Protein AF-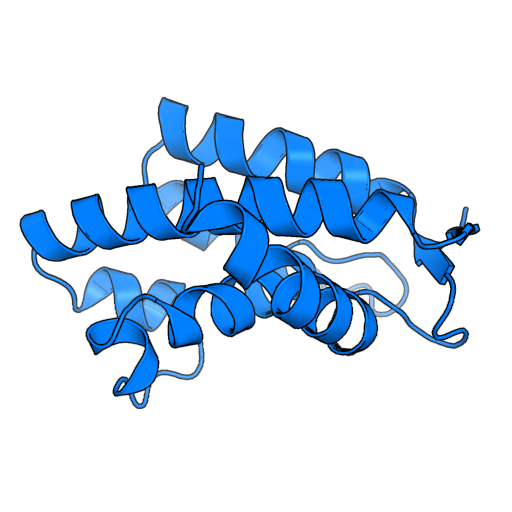A0A3B9AJS4-F1 (afdb_monomer)

Foldseek 3Di:
DVVLVVLQVLLLVLCLPQADDPDSQEGAPVLLVLLVVLLVCCVPVNDLVSQVVLCDDDPDPPDGGSVSVQSSLLRSLLVVQVQSVPDPDPGPNVSLVPDDPVSSVVSSVSSSSNSVSNSVSNVRGHHDD

Structure (mmCIF, N/CA/C/O backbone):
data_AF-A0A3B9AJS4-F1
#
_entry.id   AF-A0A3B9AJS4-F1
#
loop_
_atom_site.group_PDB
_atom_site.id
_atom_site.type_symbol
_atom_site.label_atom_id
_atom_site.label_alt_id
_atom_site.label_comp_id
_atom_site.label_asym_id
_atom_site.label_entity_id
_atom_site.label_seq_id
_atom_site.pdbx_PDB_ins_code
_atom_site.Cartn_x
_atom_site.Cartn_y
_atom_site.Cartn_z
_atom_site.occupancy
_atom_site.B_iso_or_equiv
_atom_site.auth_seq_id
_atom_site.auth_comp_id
_atom_site.auth_asym_id
_atom_site.auth_atom_id
_atom_site.pdbx_PDB_model_num
ATOM 1 N N . MET A 1 1 ? -11.017 14.756 -5.607 1.00 46.84 1 MET A N 1
ATOM 2 C CA . MET A 1 1 ? -9.946 14.917 -6.618 1.00 46.84 1 MET A CA 1
ATOM 3 C C . MET A 1 1 ? -8.660 15.503 -6.030 1.00 46.84 1 MET A C 1
ATOM 5 O O . MET A 1 1 ? -7.665 14.801 -6.086 1.00 46.84 1 MET A O 1
ATOM 9 N N . LYS A 1 2 ? -8.674 16.660 -5.341 1.00 55.75 2 LYS A N 1
ATOM 10 C CA . LYS A 1 2 ? -7.462 17.308 -4.768 1.00 55.75 2 LYS A CA 1
ATOM 11 C C . LYS A 1 2 ? -6.568 16.458 -3.839 1.00 55.75 2 LYS A C 1
ATOM 13 O O . LYS A 1 2 ? -5.418 16.816 -3.623 1.00 55.75 2 LYS A O 1
ATOM 18 N N . GLN A 1 3 ? -7.079 15.381 -3.233 1.00 68.75 3 GLN A N 1
ATOM 19 C CA . GLN A 1 3 ? -6.262 14.469 -2.416 1.00 68.75 3 GLN A CA 1
ATOM 20 C C . GLN A 1 3 ? -5.531 13.409 -3.252 1.00 68.75 3 GLN A C 1
ATOM 22 O O . GLN A 1 3 ? -4.411 13.063 -2.910 1.00 68.75 3 GLN A O 1
ATOM 27 N N . LEU A 1 4 ? -6.119 12.939 -4.358 1.00 77.62 4 LEU A N 1
ATOM 28 C CA . LEU A 1 4 ? -5.504 11.924 -5.220 1.00 77.62 4 LEU A CA 1
ATOM 29 C C . LEU A 1 4 ? -4.308 12.495 -5.992 1.00 77.62 4 LEU A C 1
ATOM 31 O O . LEU A 1 4 ? -3.287 11.834 -6.111 1.00 77.62 4 LEU A O 1
ATOM 35 N N . GLU A 1 5 ? -4.408 13.742 -6.459 1.00 80.44 5 GLU A N 1
ATOM 36 C CA . GLU A 1 5 ? -3.315 14.446 -7.150 1.00 80.44 5 GLU A CA 1
ATOM 37 C C . GLU A 1 5 ? -2.053 14.536 -6.282 1.00 80.44 5 GLU A C 1
ATOM 39 O O . GLU A 1 5 ? -0.943 14.341 -6.770 1.00 80.44 5 GLU A O 1
ATOM 44 N N . LYS A 1 6 ? -2.226 14.738 -4.969 1.00 87.88 6 LYS A N 1
ATOM 45 C CA . LYS A 1 6 ? -1.122 14.779 -3.999 1.00 87.88 6 LYS A CA 1
ATOM 46 C C . LYS A 1 6 ? -0.442 13.425 -3.797 1.00 87.88 6 LYS A C 1
ATOM 48 O O . LYS A 1 6 ? 0.680 13.394 -3.309 1.00 87.88 6 LYS A O 1
ATOM 53 N N . LEU A 1 7 ? -1.108 12.326 -4.154 1.00 93.19 7 LEU A N 1
ATOM 54 C CA . LEU A 1 7 ? -0.557 10.978 -4.041 1.00 93.19 7 LEU A CA 1
ATOM 55 C C . LEU A 1 7 ? 0.268 10.571 -5.264 1.00 93.19 7 LEU A C 1
ATOM 57 O O . LEU A 1 7 ? 0.985 9.584 -5.175 1.00 93.19 7 LEU A O 1
ATOM 61 N N . ILE A 1 8 ? 0.200 11.302 -6.385 1.00 92.25 8 ILE A N 1
ATOM 62 C CA . ILE A 1 8 ? 0.894 10.912 -7.624 1.00 92.25 8 ILE A CA 1
ATOM 63 C C . ILE A 1 8 ? 2.416 10.936 -7.441 1.00 92.25 8 ILE A C 1
ATOM 65 O O . ILE A 1 8 ? 3.067 9.947 -7.756 1.00 92.25 8 ILE A O 1
ATOM 69 N N . GLY A 1 9 ? 2.975 12.027 -6.904 1.00 94.31 9 GLY A N 1
ATOM 70 C CA . GLY A 1 9 ? 4.417 12.137 -6.635 1.00 94.31 9 GLY A CA 1
ATOM 71 C C . GLY A 1 9 ? 4.926 11.013 -5.722 1.00 94.31 9 GLY A C 1
ATOM 72 O O . GLY A 1 9 ? 5.770 10.229 -6.147 1.00 94.31 9 GLY A O 1
ATOM 73 N N . PRO A 1 10 ? 4.337 10.835 -4.527 1.00 95.25 10 PRO A N 1
ATOM 74 C CA . PRO A 1 10 ? 4.683 9.720 -3.653 1.00 95.25 10 PRO A CA 1
ATOM 75 C C . PRO A 1 10 ? 4.491 8.333 -4.266 1.00 95.25 10 PRO A C 1
ATOM 77 O O . PRO A 1 10 ? 5.252 7.416 -3.976 1.00 95.25 10 PRO A O 1
ATOM 80 N N . ALA A 1 11 ? 3.472 8.152 -5.109 1.00 96.81 11 ALA A N 1
ATOM 81 C CA . ALA A 1 11 ? 3.259 6.889 -5.797 1.00 96.81 11 ALA A CA 1
ATOM 82 C C . ALA A 1 11 ? 4.365 6.605 -6.822 1.00 96.81 11 ALA A C 1
ATOM 84 O O . ALA A 1 11 ? 4.771 5.454 -6.937 1.00 96.81 11 ALA A O 1
ATOM 85 N N . LEU A 1 12 ? 4.883 7.618 -7.526 1.00 96.38 12 LEU A N 1
ATOM 86 C CA . LEU A 1 12 ? 6.048 7.461 -8.405 1.00 96.38 12 LEU A CA 1
ATOM 87 C C . LEU A 1 12 ? 7.281 7.022 -7.608 1.00 96.38 12 LEU A C 1
ATOM 89 O O . LEU A 1 12 ? 7.919 6.042 -7.983 1.00 96.38 12 LEU A O 1
ATOM 93 N N . GLU A 1 13 ? 7.560 7.681 -6.481 1.00 95.88 13 GLU A N 1
ATOM 94 C CA . GLU A 1 13 ? 8.687 7.335 -5.603 1.00 95.88 13 GLU A CA 1
ATOM 95 C C . GLU A 1 13 ? 8.562 5.907 -5.052 1.00 95.88 13 GLU A C 1
ATOM 97 O O . GLU A 1 13 ? 9.515 5.127 -5.094 1.00 95.88 13 GLU A O 1
ATOM 102 N N . ALA A 1 14 ? 7.368 5.530 -4.590 1.00 96.38 14 ALA A N 1
ATOM 103 C CA . ALA A 1 14 ? 7.096 4.194 -4.075 1.00 96.38 14 ALA A CA 1
ATOM 104 C C . ALA A 1 14 ? 7.217 3.116 -5.167 1.00 96.38 14 ALA A C 1
ATOM 106 O O . ALA A 1 14 ? 7.731 2.026 -4.903 1.00 96.38 14 ALA A O 1
ATOM 107 N N . VAL A 1 15 ? 6.771 3.404 -6.398 1.00 96.81 15 VAL A N 1
ATOM 108 C CA . VAL A 1 15 ? 6.939 2.501 -7.548 1.00 96.81 15 VAL A CA 1
ATOM 109 C C . VAL A 1 15 ? 8.417 2.338 -7.884 1.00 96.81 15 VAL A C 1
ATOM 111 O O . VAL A 1 15 ? 8.878 1.198 -7.975 1.00 96.81 15 VAL A O 1
ATOM 114 N N . GLU A 1 16 ? 9.167 3.439 -8.002 1.00 95.69 16 GLU A N 1
ATOM 115 C CA . GLU A 1 16 ? 10.608 3.403 -8.264 1.00 95.69 16 GLU A CA 1
ATOM 116 C C . GLU A 1 16 ? 11.320 2.557 -7.204 1.00 95.69 16 GLU A C 1
ATOM 118 O O . GLU A 1 16 ? 12.064 1.635 -7.521 1.00 95.69 16 GLU A O 1
ATOM 123 N N . LYS A 1 17 ? 11.034 2.800 -5.929 1.00 94.81 17 LYS A N 1
ATOM 124 C CA . LYS A 1 17 ? 11.714 2.136 -4.819 1.00 94.81 17 LYS A CA 1
ATOM 125 C C . LYS A 1 17 ? 11.392 0.650 -4.679 1.00 94.81 17 LYS A C 1
ATOM 127 O O . LYS A 1 17 ? 12.277 -0.128 -4.323 1.00 94.81 17 LYS A O 1
ATOM 132 N N . HIS A 1 18 ? 10.135 0.257 -4.879 1.00 93.94 18 HIS A N 1
ATOM 133 C CA . HIS A 1 18 ? 9.676 -1.089 -4.524 1.00 93.94 18 HIS A CA 1
ATOM 134 C C . HIS A 1 18 ? 9.419 -2.003 -5.718 1.00 93.94 18 HIS A C 1
ATOM 136 O O . HIS A 1 18 ? 9.482 -3.224 -5.562 1.00 93.94 18 HIS A O 1
ATOM 142 N N . LEU A 1 19 ? 9.084 -1.452 -6.885 1.00 94.00 19 LEU A N 1
ATOM 143 C CA . LEU A 1 19 ? 8.629 -2.249 -8.026 1.00 94.00 19 LEU A CA 1
ATOM 144 C C . LEU A 1 19 ? 9.665 -2.316 -9.143 1.00 94.00 19 LEU A C 1
ATOM 146 O O . LEU A 1 19 ? 9.679 -3.304 -9.884 1.00 94.00 19 LEU A O 1
ATOM 150 N N . THR A 1 20 ? 10.543 -1.319 -9.238 1.00 91.62 20 THR A N 1
ATOM 151 C CA . THR A 1 20 ? 11.666 -1.362 -10.176 1.00 91.62 20 THR A CA 1
ATOM 152 C C . THR A 1 20 ? 12.775 -2.270 -9.647 1.00 91.62 20 THR A C 1
ATOM 154 O O . THR A 1 20 ? 12.881 -2.536 -8.446 1.00 91.62 20 THR A O 1
ATOM 157 N N . LYS A 1 21 ? 13.561 -2.833 -10.564 1.00 81.19 21 LYS A N 1
ATOM 158 C CA . LYS A 1 21 ? 14.701 -3.696 -10.230 1.00 81.19 21 LYS A CA 1
ATOM 159 C C . LYS A 1 21 ? 15.986 -3.069 -10.758 1.00 81.19 21 LYS A C 1
ATOM 161 O O . LYS A 1 21 ? 16.422 -2.037 -10.272 1.00 81.19 21 LYS A O 1
ATOM 166 N N . GLU A 1 22 ? 16.594 -3.700 -11.754 1.00 79.00 22 GLU A N 1
ATOM 167 C CA . GLU A 1 22 ? 17.892 -3.319 -12.315 1.00 79.00 22 GLU A CA 1
ATOM 168 C C . GLU A 1 22 ? 17.837 -1.975 -13.051 1.00 79.00 22 GLU A C 1
ATOM 170 O O . GLU A 1 22 ? 18.827 -1.249 -13.109 1.00 79.00 22 GLU A O 1
ATOM 175 N N . ARG A 1 23 ? 16.657 -1.628 -13.574 1.00 83.25 23 ARG A N 1
ATOM 176 C CA . ARG A 1 23 ? 16.360 -0.371 -14.254 1.00 83.25 23 ARG A CA 1
ATOM 177 C C . ARG A 1 23 ? 15.294 0.397 -13.487 1.00 83.25 23 ARG A C 1
ATOM 179 O O . ARG A 1 23 ? 14.198 -0.120 -13.301 1.00 83.25 23 ARG A O 1
ATOM 186 N N . LYS A 1 24 ? 15.612 1.627 -13.080 1.00 85.19 24 LYS A N 1
ATOM 187 C CA . LYS A 1 24 ? 14.721 2.519 -12.314 1.00 85.19 24 LYS A CA 1
ATOM 188 C C . LYS A 1 24 ? 13.553 3.079 -13.122 1.00 85.19 24 LYS A C 1
ATOM 190 O O . LYS A 1 24 ? 12.584 3.557 -12.555 1.00 85.19 24 LYS A O 1
ATOM 195 N N . ASP A 1 25 ? 13.653 3.041 -14.439 1.00 89.25 25 ASP A N 1
ATOM 196 C CA . ASP A 1 25 ? 12.647 3.522 -15.378 1.00 89.25 25 ASP A CA 1
ATOM 197 C C . ASP A 1 25 ? 11.755 2.395 -15.911 1.00 89.25 25 ASP A C 1
ATOM 199 O O . ASP A 1 25 ? 10.919 2.646 -16.773 1.00 89.25 25 ASP A O 1
ATOM 203 N N . ALA A 1 26 ? 11.899 1.166 -15.397 1.00 92.50 26 ALA A N 1
ATOM 204 C CA . ALA A 1 26 ? 11.197 0.003 -15.915 1.00 92.50 26 ALA A CA 1
ATOM 205 C C . ALA A 1 26 ? 10.618 -0.900 -14.809 1.00 92.50 26 ALA A C 1
ATOM 207 O O . ALA A 1 26 ? 11.224 -1.118 -13.757 1.00 92.50 26 ALA A O 1
ATOM 208 N N . VAL A 1 27 ? 9.433 -1.459 -15.061 1.00 93.81 27 VAL A N 1
ATOM 209 C CA . VAL A 1 27 ? 8.698 -2.330 -14.127 1.00 93.81 27 VAL A CA 1
ATOM 210 C C . VAL A 1 27 ? 8.131 -3.529 -14.866 1.00 93.81 27 VAL A C 1
ATOM 212 O O . VAL A 1 27 ? 7.693 -3.420 -16.005 1.00 93.81 27 VAL A O 1
ATOM 215 N N . ALA A 1 28 ? 8.082 -4.677 -14.199 1.00 93.31 28 ALA A N 1
ATOM 216 C CA . ALA A 1 28 ? 7.478 -5.874 -14.773 1.00 93.31 28 ALA A CA 1
ATOM 217 C C . ALA A 1 28 ? 5.967 -5.703 -15.015 1.00 93.31 28 ALA A C 1
ATOM 219 O O . ALA A 1 28 ? 5.252 -5.162 -14.160 1.00 93.31 28 ALA A O 1
ATOM 220 N N . LYS A 1 29 ? 5.480 -6.194 -16.160 1.00 92.25 29 LYS A N 1
ATOM 221 C CA . LYS A 1 29 ? 4.080 -6.054 -16.609 1.00 92.25 29 LYS A CA 1
ATOM 222 C C . LYS A 1 29 ? 3.059 -6.598 -15.608 1.00 92.25 29 LYS A C 1
ATOM 224 O O . LYS A 1 29 ? 1.949 -6.077 -15.504 1.00 92.25 29 LYS A O 1
ATOM 229 N N . GLU A 1 30 ? 3.425 -7.601 -14.819 1.00 92.62 30 GLU A N 1
ATOM 230 C CA . GLU A 1 30 ? 2.558 -8.218 -13.815 1.00 92.62 30 GLU A CA 1
ATOM 231 C C . GLU A 1 30 ? 2.099 -7.234 -12.736 1.00 92.62 30 GLU A C 1
ATOM 233 O O . GLU A 1 30 ? 1.021 -7.420 -12.167 1.00 92.62 30 GLU A O 1
ATOM 238 N N . TYR A 1 31 ? 2.862 -6.169 -12.461 1.00 94.31 31 TYR A N 1
ATOM 239 C CA . TYR A 1 31 ? 2.454 -5.169 -11.476 1.00 94.31 31 TYR A CA 1
ATOM 240 C C . TYR A 1 31 ? 1.213 -4.378 -11.900 1.00 94.31 31 TYR A C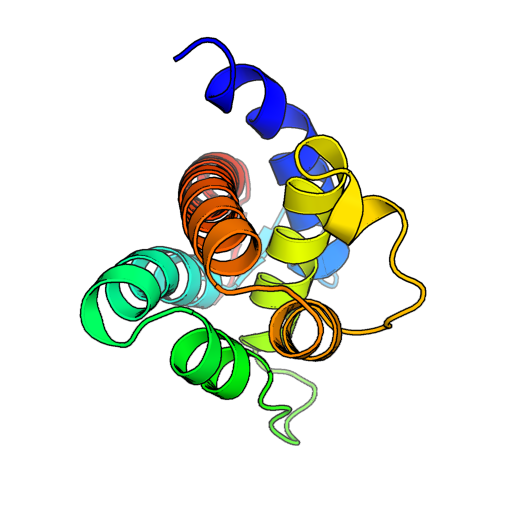 1
ATOM 242 O O . TYR A 1 31 ? 0.433 -4.010 -11.020 1.00 94.31 31 TYR A O 1
ATOM 250 N N . ASP A 1 32 ? 0.960 -4.184 -13.201 1.00 91.06 32 ASP A N 1
ATOM 251 C CA . ASP A 1 32 ? -0.299 -3.579 -13.665 1.00 91.06 32 ASP A CA 1
ATOM 252 C C . ASP A 1 32 ? -1.491 -4.497 -13.346 1.00 91.06 32 ASP A C 1
ATOM 254 O O . ASP A 1 32 ? -2.499 -4.061 -12.782 1.00 91.06 32 ASP A O 1
ATOM 258 N N . GLY A 1 33 ? -1.329 -5.805 -13.579 1.00 91.00 33 GLY A N 1
ATOM 259 C CA . GLY A 1 33 ? -2.316 -6.820 -13.206 1.00 91.00 33 GLY A CA 1
ATOM 260 C C . GLY A 1 33 ? -2.551 -6.889 -11.694 1.00 91.00 33 GLY A C 1
ATOM 261 O O . GLY A 1 33 ? -3.699 -6.933 -11.236 1.00 91.00 33 GLY A O 1
ATOM 262 N N . TYR A 1 34 ? -1.483 -6.843 -10.894 1.00 94.50 34 TYR A N 1
ATOM 263 C CA . TYR A 1 34 ? -1.579 -6.834 -9.435 1.00 94.50 34 TYR A CA 1
ATOM 264 C C . TYR A 1 34 ? -2.268 -5.571 -8.908 1.00 94.50 34 TYR A C 1
ATOM 266 O O . TYR A 1 34 ? -3.128 -5.696 -8.033 1.00 94.50 34 TYR A O 1
ATOM 274 N N . ALA A 1 35 ? -1.937 -4.388 -9.440 1.00 92.50 35 ALA A N 1
ATOM 275 C CA . ALA A 1 35 ? -2.538 -3.113 -9.046 1.00 92.50 35 ALA A CA 1
ATOM 276 C C . ALA A 1 35 ? -4.019 -3.040 -9.438 1.00 92.50 35 ALA A C 1
ATOM 278 O O . ALA A 1 35 ? -4.854 -2.637 -8.627 1.00 92.50 35 ALA A O 1
ATOM 279 N N . ALA A 1 36 ? -4.371 -3.497 -10.646 1.00 88.31 36 ALA A N 1
ATOM 280 C CA . ALA A 1 36 ? -5.758 -3.579 -11.092 1.00 88.31 36 ALA A CA 1
ATOM 281 C C . ALA A 1 36 ? -6.593 -4.529 -10.217 1.00 88.31 36 ALA A C 1
ATOM 283 O O . ALA A 1 36 ? -7.719 -4.197 -9.845 1.00 88.31 36 ALA A O 1
ATOM 284 N N . SER A 1 37 ? -6.028 -5.682 -9.853 1.00 93.56 37 SER A N 1
ATOM 285 C CA . SER A 1 37 ? -6.723 -6.696 -9.051 1.00 93.56 37 SER A CA 1
ATOM 286 C C . SER A 1 37 ? -6.834 -6.317 -7.572 1.00 93.56 37 SER A C 1
ATOM 288 O O . SER A 1 37 ? -7.777 -6.741 -6.908 1.00 93.56 37 SER A O 1
ATOM 290 N N . PHE A 1 38 ? -5.916 -5.496 -7.050 1.00 96.19 38 PHE A N 1
ATOM 291 C CA . PHE A 1 38 ? -5.879 -5.146 -5.628 1.00 96.19 38 PHE A C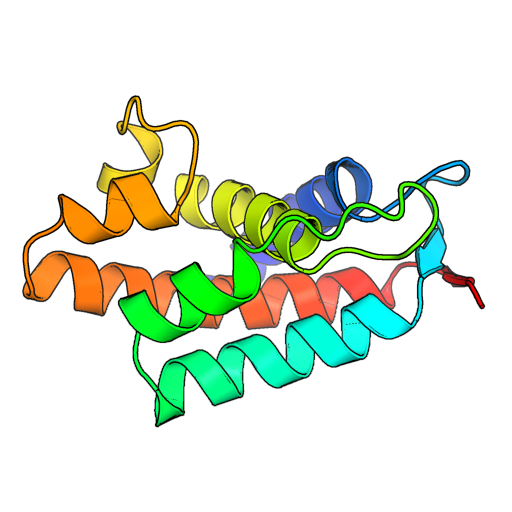A 1
ATOM 292 C C . PHE A 1 38 ? -7.133 -4.383 -5.195 1.00 96.19 38 PHE A C 1
ATOM 294 O O . PHE A 1 38 ? -7.785 -4.769 -4.228 1.00 96.19 38 PHE A O 1
ATOM 301 N N . GLY A 1 39 ? -7.508 -3.332 -5.934 1.00 93.00 39 GLY A N 1
ATOM 302 C CA . GLY A 1 39 ? -8.705 -2.545 -5.623 1.00 93.00 39 GLY A CA 1
ATOM 303 C C . GLY A 1 39 ? -9.993 -3.372 -5.710 1.00 93.00 39 GLY A C 1
ATOM 304 O O . GLY A 1 39 ? -10.887 -3.213 -4.879 1.00 93.00 39 GLY A O 1
ATOM 305 N N . ALA A 1 40 ? -10.069 -4.297 -6.675 1.00 94.06 40 ALA A N 1
ATOM 306 C CA . ALA A 1 40 ? -11.189 -5.226 -6.797 1.00 94.06 40 ALA A CA 1
ATOM 307 C C . ALA A 1 40 ? -11.262 -6.178 -5.593 1.00 94.06 40 ALA A C 1
ATOM 309 O O . ALA A 1 40 ? -12.310 -6.264 -4.956 1.00 94.06 40 ALA A O 1
ATOM 310 N N . ALA A 1 41 ? -10.143 -6.815 -5.232 1.00 96.31 41 ALA A N 1
ATOM 311 C CA . ALA A 1 41 ? -10.058 -7.707 -4.079 1.00 96.31 41 ALA A CA 1
ATOM 312 C C . ALA A 1 41 ? -10.432 -6.992 -2.774 1.00 96.31 41 ALA A C 1
ATOM 314 O O . ALA A 1 41 ? -11.211 -7.523 -1.984 1.00 96.31 41 ALA A O 1
ATOM 315 N N . LEU A 1 42 ? -9.956 -5.756 -2.585 1.00 95.75 42 LEU A N 1
ATOM 316 C CA . LEU A 1 42 ? -10.268 -4.952 -1.407 1.00 95.75 42 LEU A CA 1
ATOM 317 C C . LEU A 1 42 ? -11.779 -4.724 -1.266 1.00 95.75 42 LEU A C 1
ATOM 319 O O . LEU A 1 42 ? -12.330 -4.884 -0.180 1.00 95.75 42 LEU A O 1
ATOM 323 N N . ARG A 1 43 ? -12.455 -4.430 -2.382 1.00 93.19 43 ARG A N 1
ATOM 324 C CA . ARG A 1 43 ? -13.904 -4.201 -2.439 1.00 93.19 43 ARG A CA 1
ATOM 325 C C . ARG A 1 43 ? -14.721 -5.473 -2.194 1.00 93.19 43 ARG A C 1
ATOM 327 O O . ARG A 1 43 ? -15.774 -5.388 -1.569 1.00 93.19 43 ARG A O 1
ATOM 334 N N . THR A 1 44 ? -14.289 -6.616 -2.731 1.00 95.00 44 THR A N 1
ATOM 335 C CA . THR A 1 44 ? -15.068 -7.869 -2.706 1.00 95.00 44 THR A CA 1
ATOM 336 C C . THR A 1 44 ? -14.797 -8.721 -1.475 1.00 95.00 44 THR A C 1
ATOM 338 O O . THR A 1 44 ? -15.714 -9.332 -0.937 1.00 95.00 44 THR A O 1
ATOM 341 N N . SER A 1 45 ? -13.540 -8.774 -1.043 1.00 95.94 45 SER A N 1
ATOM 342 C CA . SER A 1 45 ? -13.060 -9.673 0.010 1.00 95.94 45 SER A CA 1
ATOM 343 C C . SER A 1 45 ? -12.801 -8.941 1.328 1.00 95.94 45 SER A C 1
ATOM 345 O O . SER A 1 45 ? -12.649 -9.581 2.366 1.00 95.94 45 SER A O 1
ATOM 347 N N . GLY A 1 46 ? -12.749 -7.607 1.305 1.00 95.81 46 GLY A N 1
ATOM 348 C CA . GLY A 1 46 ? -12.451 -6.772 2.463 1.00 95.81 46 GLY A CA 1
ATOM 349 C C . GLY A 1 46 ? -10.954 -6.636 2.749 1.00 95.81 46 GLY A C 1
ATOM 350 O O . 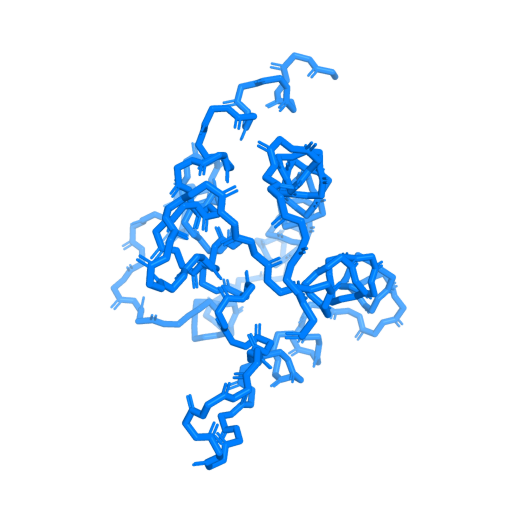GLY A 1 46 ? -10.101 -7.267 2.115 1.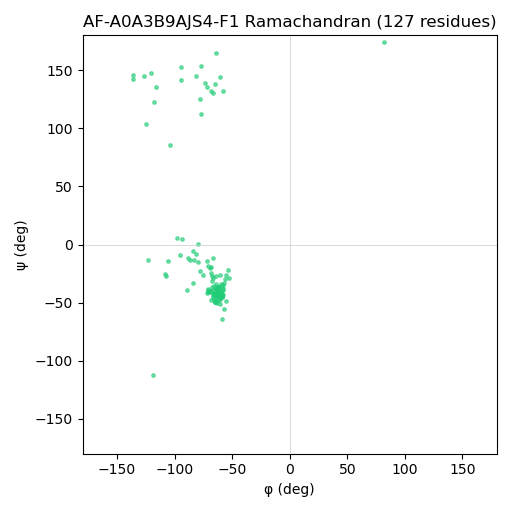00 95.81 46 GLY A O 1
ATOM 351 N N . LEU A 1 47 ? -10.636 -5.789 3.731 1.00 97.62 47 LEU A N 1
ATOM 352 C CA . LEU A 1 47 ? -9.271 -5.377 4.064 1.00 97.62 47 LEU A CA 1
ATOM 353 C C . LEU A 1 47 ? -8.353 -6.548 4.437 1.00 97.62 47 LEU A C 1
ATOM 355 O O . LEU A 1 47 ? -7.379 -6.813 3.737 1.00 97.62 47 LEU A O 1
ATOM 359 N N . LEU A 1 48 ? -8.646 -7.251 5.534 1.00 97.12 48 LEU A N 1
ATOM 360 C CA . LEU A 1 4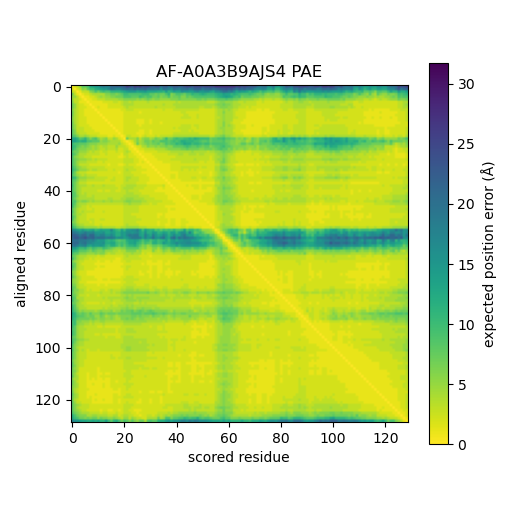8 ? -7.718 -8.237 6.099 1.00 97.12 48 LEU A CA 1
ATOM 361 C C . LEU A 1 48 ? -7.451 -9.428 5.157 1.00 97.12 48 LEU A C 1
ATOM 363 O O . LEU A 1 48 ? -6.276 -9.756 4.975 1.00 97.12 48 LEU A O 1
ATOM 367 N N . PRO A 1 49 ? -8.460 -10.037 4.494 1.00 96.50 49 PRO A N 1
ATOM 368 C CA . PRO A 1 49 ? -8.211 -11.114 3.533 1.00 96.50 49 PRO A CA 1
ATOM 369 C C . PRO A 1 49 ? -7.366 -10.657 2.340 1.00 96.50 49 PRO A C 1
ATOM 371 O O . PRO A 1 49 ? -6.461 -11.372 1.909 1.00 96.50 49 PRO A O 1
ATOM 374 N N . THR A 1 50 ? -7.606 -9.440 1.841 1.00 97.25 50 THR A N 1
ATOM 375 C CA . THR A 1 50 ? -6.822 -8.863 0.740 1.00 97.25 50 THR A CA 1
ATOM 376 C C . THR A 1 50 ? -5.372 -8.638 1.153 1.00 97.25 50 THR A C 1
ATOM 378 O O . THR A 1 50 ? -4.454 -9.062 0.451 1.00 97.25 50 THR A O 1
ATOM 381 N N . LEU A 1 51 ? -5.145 -8.025 2.318 1.00 96.56 51 LEU A N 1
ATOM 382 C CA . LEU A 1 51 ? -3.799 -7.799 2.841 1.00 96.56 51 LEU A CA 1
ATOM 383 C C . LEU A 1 51 ? -3.057 -9.119 3.078 1.00 96.56 51 LEU A C 1
ATOM 385 O O . LEU A 1 51 ? -1.887 -9.214 2.719 1.00 96.56 51 LEU A O 1
ATOM 389 N N . ALA A 1 52 ? -3.721 -10.144 3.618 1.00 95.12 52 ALA A N 1
ATOM 390 C CA . ALA A 1 52 ? -3.128 -11.467 3.802 1.00 95.12 52 ALA A CA 1
ATOM 391 C C . ALA A 1 52 ? -2.692 -12.091 2.467 1.00 95.12 52 ALA A C 1
ATOM 393 O O . ALA A 1 52 ? -1.551 -12.528 2.339 1.00 95.12 52 ALA A O 1
ATOM 394 N N . PHE A 1 53 ? -3.553 -12.047 1.447 1.00 93.25 53 PHE A N 1
ATOM 395 C CA . PHE A 1 53 ? -3.249 -12.579 0.115 1.00 93.25 53 PHE A CA 1
ATOM 396 C C . PHE A 1 53 ? -2.079 -11.859 -0.576 1.00 93.25 53 PHE A C 1
ATOM 398 O O . PHE A 1 53 ? -1.263 -12.493 -1.245 1.00 93.25 53 PHE A O 1
ATOM 405 N N . TYR A 1 54 ? -1.976 -10.536 -0.418 1.00 94.00 54 TYR A N 1
ATOM 406 C CA . TYR A 1 54 ? -0.878 -9.748 -0.991 1.00 94.00 54 TYR A CA 1
ATOM 407 C C . TYR A 1 54 ? 0.398 -9.760 -0.135 1.00 94.00 54 TYR A C 1
ATOM 409 O O . TYR A 1 54 ? 1.453 -9.365 -0.629 1.00 94.00 54 TYR A O 1
ATOM 417 N N . SER A 1 55 ? 0.325 -10.222 1.117 1.00 90.31 55 SER A N 1
ATOM 418 C CA . SER A 1 55 ? 1.488 -10.376 2.003 1.00 90.31 55 SER A CA 1
ATOM 419 C C . SER A 1 55 ? 2.276 -11.661 1.745 1.00 90.31 55 SER A C 1
ATOM 421 O O . SER A 1 55 ? 3.337 -11.829 2.339 1.00 90.31 55 SER A O 1
ATOM 423 N N . ASP A 1 56 ? 1.780 -12.571 0.900 1.00 78.75 56 ASP A N 1
ATOM 424 C CA . ASP A 1 56 ? 2.435 -13.859 0.665 1.00 78.75 56 ASP A CA 1
ATOM 425 C C . ASP A 1 56 ? 3.798 -13.696 -0.036 1.00 78.75 56 ASP A C 1
ATOM 427 O O . ASP A 1 56 ? 3.944 -13.015 -1.058 1.00 78.75 56 ASP A O 1
ATOM 431 N N . TYR A 1 57 ? 4.813 -14.344 0.534 1.00 67.31 57 TYR A N 1
ATOM 432 C CA . TYR A 1 57 ? 6.197 -14.309 0.083 1.00 67.31 57 TYR A CA 1
ATOM 433 C C . TYR A 1 57 ? 6.510 -15.618 -0.644 1.00 67.31 57 TYR A C 1
ATOM 435 O O . TYR A 1 57 ? 7.063 -16.557 -0.068 1.00 67.31 57 TYR A O 1
ATOM 443 N N . HIS A 1 58 ? 6.200 -15.693 -1.938 1.00 61.34 58 HIS A N 1
ATOM 444 C CA . HIS A 1 58 ? 6.664 -16.821 -2.746 1.00 61.34 58 HIS A CA 1
ATOM 445 C C . HIS A 1 58 ? 8.204 -16.887 -2.777 1.00 61.34 58 HIS A C 1
ATOM 447 O O . HIS A 1 58 ? 8.901 -15.869 -2.799 1.00 61.34 58 HIS A O 1
ATOM 453 N N . LYS A 1 59 ? 8.753 -18.109 -2.784 1.00 56.72 59 LYS A N 1
ATOM 454 C CA . LYS A 1 59 ? 10.199 -18.375 -2.638 1.00 56.72 59 LYS A CA 1
ATOM 455 C C . LYS A 1 59 ? 11.043 -17.988 -3.862 1.00 56.72 59 LYS A C 1
ATOM 457 O O . LYS A 1 59 ? 12.260 -17.871 -3.741 1.00 56.72 59 LYS A O 1
ATOM 462 N N . GLU A 1 60 ? 10.437 -17.738 -5.021 1.00 67.19 60 GLU A N 1
ATOM 463 C CA . GLU A 1 60 ? 11.167 -17.395 -6.247 1.00 67.19 60 GLU A CA 1
ATOM 464 C C . GLU A 1 60 ? 11.650 -15.939 -6.213 1.00 67.19 60 GLU A C 1
ATOM 466 O O . GLU A 1 60 ? 10.857 -14.996 -6.194 1.00 67.19 60 GLU A O 1
ATOM 471 N N . LYS A 1 61 ? 12.969 -15.730 -6.133 1.00 64.31 61 LYS A N 1
ATOM 472 C CA . LYS A 1 61 ? 13.593 -14.396 -5.998 1.00 64.31 61 LYS A CA 1
ATOM 473 C C . LYS A 1 61 ? 13.454 -13.525 -7.253 1.00 64.31 61 LYS A C 1
ATOM 475 O O . LYS A 1 61 ? 13.438 -12.303 -7.141 1.00 64.31 61 LYS A O 1
ATOM 480 N N . ASN A 1 62 ? 13.286 -14.138 -8.424 1.00 69.06 62 ASN A N 1
ATOM 481 C CA . ASN A 1 62 ? 13.392 -13.426 -9.698 1.00 69.06 62 ASN A CA 1
ATOM 482 C C . ASN A 1 62 ? 12.053 -12.945 -10.271 1.00 69.06 62 ASN A C 1
ATOM 484 O O . ASN A 1 62 ? 12.068 -12.123 -11.180 1.00 69.06 62 ASN A O 1
ATOM 488 N N . LYS A 1 63 ? 10.905 -13.340 -9.707 1.00 78.56 63 LYS A N 1
ATOM 489 C CA . LYS A 1 63 ? 9.586 -12.925 -10.216 1.00 78.56 63 LYS A CA 1
ATOM 490 C C . LYS A 1 63 ? 9.019 -11.690 -9.506 1.00 78.56 63 LYS A C 1
ATOM 492 O O . LYS A 1 63 ? 9.369 -11.453 -8.345 1.00 78.56 63 LYS A O 1
ATOM 497 N N . PRO A 1 64 ? 8.161 -10.897 -10.170 1.00 83.19 64 PRO A N 1
ATOM 498 C CA . PRO A 1 64 ? 7.395 -9.826 -9.535 1.00 83.19 64 PRO A CA 1
ATOM 499 C C . PRO A 1 64 ? 6.526 -10.375 -8.408 1.00 83.19 64 PRO A C 1
ATOM 501 O O . PRO A 1 64 ? 5.819 -11.373 -8.579 1.00 83.19 64 PRO A O 1
ATOM 504 N N . ARG A 1 65 ? 6.566 -9.725 -7.242 1.00 88.25 65 ARG A N 1
ATOM 505 C CA . ARG A 1 65 ? 5.882 -10.220 -6.043 1.00 88.25 65 ARG A CA 1
ATOM 506 C C . ARG A 1 65 ? 4.795 -9.263 -5.591 1.00 88.25 65 ARG A C 1
ATOM 508 O O . ARG A 1 65 ? 5.024 -8.061 -5.474 1.00 88.25 65 ARG A O 1
ATOM 515 N N . ARG A 1 66 ? 3.631 -9.809 -5.240 1.00 91.94 66 ARG A N 1
ATOM 516 C CA . ARG A 1 66 ? 2.504 -9.033 -4.699 1.00 91.94 66 ARG A CA 1
ATOM 517 C C . ARG A 1 66 ? 2.886 -8.250 -3.442 1.00 91.94 66 ARG A C 1
ATOM 519 O O . ARG A 1 66 ? 2.423 -7.125 -3.278 1.00 91.94 66 ARG A O 1
ATOM 526 N N . ASN A 1 67 ? 3.791 -8.788 -2.620 1.00 92.25 67 ASN A N 1
ATOM 527 C CA . ASN A 1 67 ? 4.266 -8.100 -1.422 1.00 92.25 67 ASN A CA 1
ATOM 528 C C . ASN A 1 67 ? 5.030 -6.804 -1.742 1.00 92.25 67 ASN A C 1
ATOM 530 O O . ASN A 1 67 ? 5.030 -5.901 -0.914 1.00 92.25 67 ASN A O 1
ATOM 534 N N . HIS A 1 68 ? 5.664 -6.685 -2.915 1.00 93.62 68 HIS A N 1
ATOM 535 C CA . HIS A 1 68 ? 6.316 -5.437 -3.321 1.00 93.62 68 HIS A CA 1
ATOM 536 C C . HIS A 1 68 ? 5.287 -4.368 -3.682 1.00 93.62 68 HIS A C 1
ATOM 538 O O . HIS A 1 68 ? 5.407 -3.232 -3.233 1.00 93.62 68 HIS A O 1
ATOM 544 N N . LEU A 1 69 ? 4.216 -4.742 -4.398 1.00 95.25 69 LEU A N 1
ATOM 545 C CA . LEU A 1 69 ? 3.080 -3.838 -4.599 1.00 95.25 69 LEU A CA 1
ATOM 546 C C . LEU A 1 69 ? 2.496 -3.404 -3.253 1.00 95.25 69 LEU A C 1
ATOM 548 O O . LEU A 1 69 ? 2.229 -2.224 -3.047 1.00 95.25 69 LEU A O 1
ATOM 552 N N . LEU A 1 70 ? 2.343 -4.342 -2.316 1.00 95.62 70 LEU A N 1
ATOM 553 C CA . LEU A 1 70 ? 1.836 -4.030 -0.986 1.00 95.62 70 LEU A CA 1
ATOM 554 C C . LEU A 1 70 ? 2.748 -3.060 -0.218 1.00 95.62 70 LEU A C 1
ATOM 556 O O . LEU A 1 70 ? 2.246 -2.197 0.497 1.00 95.62 70 LEU A O 1
ATOM 560 N N . GLN A 1 71 ? 4.068 -3.170 -0.380 1.00 95.06 71 GLN A N 1
ATOM 561 C CA . GLN A 1 71 ? 5.032 -2.226 0.192 1.00 95.06 71 GLN A CA 1
ATOM 562 C C . GLN A 1 71 ? 4.915 -0.832 -0.430 1.00 95.06 71 GLN A C 1
ATOM 564 O O . GLN A 1 71 ? 4.863 0.142 0.316 1.00 95.06 71 GLN A O 1
ATOM 569 N N . ALA A 1 72 ? 4.785 -0.739 -1.757 1.00 96.19 72 ALA A N 1
ATOM 570 C CA . ALA A 1 72 ? 4.558 0.539 -2.428 1.00 96.19 72 ALA A CA 1
ATOM 571 C C . ALA A 1 72 ? 3.266 1.214 -1.926 1.00 96.19 72 ALA A C 1
ATOM 573 O O . ALA A 1 72 ? 3.261 2.390 -1.573 1.00 96.19 72 ALA A O 1
ATOM 574 N N . LEU A 1 73 ? 2.174 0.452 -1.808 1.00 96.69 73 LEU A N 1
ATOM 575 C CA . LEU A 1 73 ? 0.907 0.951 -1.262 1.00 96.69 73 LEU A CA 1
ATOM 576 C C . LEU A 1 73 ? 1.037 1.397 0.199 1.00 96.69 73 LEU A C 1
ATOM 578 O O . LEU A 1 73 ? 0.473 2.422 0.579 1.00 96.69 73 LEU A O 1
ATOM 582 N N . TYR A 1 74 ? 1.779 0.643 1.014 1.00 95.88 74 TYR A N 1
ATOM 583 C CA . TYR A 1 74 ? 2.027 0.989 2.412 1.00 95.88 74 TYR A CA 1
ATOM 584 C C . TYR A 1 74 ? 2.760 2.332 2.528 1.00 95.88 74 TYR A C 1
ATOM 586 O O . TYR A 1 74 ? 2.357 3.176 3.327 1.00 95.88 74 TYR A O 1
ATOM 594 N N . GLU A 1 75 ? 3.781 2.567 1.704 1.00 94.88 75 GLU A N 1
ATOM 595 C CA . GLU A 1 75 ? 4.523 3.831 1.688 1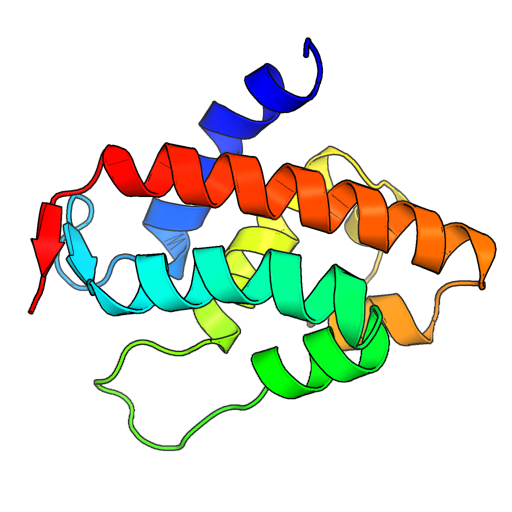.00 94.88 75 GLU A CA 1
ATOM 596 C C . GLU A 1 75 ? 3.633 5.024 1.314 1.00 94.88 75 GLU A C 1
ATOM 598 O O . GLU A 1 75 ? 3.636 6.034 2.015 1.00 94.88 75 GLU A O 1
ATOM 603 N N . VAL A 1 76 ? 2.785 4.876 0.293 1.00 95.75 76 VAL A N 1
ATOM 604 C CA . VAL A 1 76 ? 1.846 5.932 -0.120 1.00 95.75 76 VAL A CA 1
ATOM 605 C C . VAL A 1 76 ? 0.816 6.233 0.979 1.00 95.75 76 VAL A C 1
ATOM 607 O O . VAL A 1 76 ? 0.534 7.397 1.271 1.00 95.75 76 VAL A O 1
ATOM 610 N N . VAL A 1 77 ? 0.260 5.206 1.630 1.00 95.38 77 VAL A N 1
ATOM 611 C CA . VAL A 1 77 ? -0.765 5.391 2.673 1.00 95.38 77 VAL A CA 1
ATOM 612 C C . VAL A 1 77 ? -0.211 6.064 3.929 1.00 95.38 77 VAL A C 1
ATOM 614 O O . VAL A 1 77 ? -0.935 6.842 4.551 1.00 95.38 77 VAL A O 1
ATOM 617 N N . LYS A 1 78 ? 1.064 5.859 4.288 1.00 94.12 78 LYS A N 1
ATOM 618 C CA . LYS A 1 78 ? 1.686 6.553 5.435 1.00 94.12 78 LYS A CA 1
ATOM 619 C C . LYS A 1 78 ? 1.591 8.078 5.343 1.00 94.12 78 LYS A C 1
ATOM 621 O O . LYS A 1 78 ? 1.573 8.747 6.366 1.00 94.12 78 LYS A O 1
ATOM 626 N N . LEU A 1 79 ? 1.485 8.639 4.141 1.00 89.88 79 LEU A N 1
ATOM 627 C CA . LEU A 1 79 ? 1.382 10.087 3.946 1.00 89.88 79 LEU A CA 1
ATOM 628 C C . LEU A 1 79 ? -0.019 10.649 4.198 1.00 89.88 79 LEU A C 1
ATOM 630 O O . LEU A 1 79 ? -0.190 11.861 4.305 1.00 89.88 79 LEU A O 1
ATOM 634 N N . THR A 1 80 ? -1.031 9.785 4.252 1.00 86.88 80 THR A N 1
ATOM 635 C CA . THR A 1 80 ? -2.438 10.192 4.390 1.00 86.88 80 THR A CA 1
ATOM 636 C C . THR A 1 80 ? -3.126 9.591 5.604 1.00 86.88 80 THR A C 1
ATOM 638 O O . THR A 1 80 ? -4.180 10.081 6.001 1.00 86.88 80 THR A O 1
ATOM 641 N N . ASN A 1 81 ? -2.518 8.583 6.230 1.00 92.38 81 ASN A N 1
ATOM 642 C CA . ASN A 1 81 ? -3.066 7.902 7.387 1.00 92.38 81 ASN A CA 1
ATOM 643 C C . ASN A 1 81 ? -2.074 7.932 8.558 1.00 92.38 81 ASN A C 1
ATOM 645 O O . ASN A 1 81 ? -1.106 7.174 8.604 1.00 92.38 81 ASN A O 1
ATOM 649 N N . GLU A 1 82 ? -2.348 8.802 9.530 1.00 93.38 82 GLU A N 1
ATOM 650 C CA . GLU A 1 82 ? -1.500 9.024 10.706 1.00 93.38 82 GLU A CA 1
ATOM 651 C C . GLU A 1 82 ? -1.299 7.752 11.543 1.00 93.38 82 GLU A C 1
ATOM 653 O O . GLU A 1 82 ? -0.192 7.478 11.999 1.00 93.38 82 GLU A O 1
ATOM 658 N N . LYS A 1 83 ? -2.336 6.921 11.703 1.00 93.38 83 LYS A N 1
ATOM 659 C CA . LYS A 1 83 ? -2.234 5.662 12.461 1.00 93.38 83 LYS A CA 1
ATOM 660 C C . LYS A 1 83 ? -1.261 4.688 11.808 1.00 93.38 83 LYS A C 1
ATOM 662 O O . LYS A 1 83 ? -0.501 4.013 12.495 1.00 93.38 83 LYS A O 1
ATOM 667 N N . VAL A 1 84 ? -1.274 4.643 10.479 1.00 94.19 84 VAL A N 1
ATOM 668 C CA . VAL A 1 84 ? -0.342 3.840 9.685 1.00 94.19 84 VAL A CA 1
ATOM 669 C C . VAL A 1 84 ? 1.069 4.437 9.732 1.00 94.19 84 VAL A C 1
ATOM 671 O O . VAL A 1 84 ? 2.039 3.688 9.820 1.00 94.19 84 VAL A O 1
ATOM 674 N N . ALA A 1 85 ? 1.193 5.767 9.719 1.00 93.44 85 ALA A N 1
ATOM 675 C CA . ALA A 1 85 ? 2.470 6.477 9.801 1.00 93.44 85 ALA A CA 1
ATOM 676 C C . ALA A 1 85 ? 3.183 6.283 11.148 1.00 93.44 85 ALA A C 1
ATOM 678 O O . ALA A 1 85 ? 4.391 6.064 11.174 1.00 93.44 85 ALA A O 1
ATOM 679 N N . LEU A 1 86 ? 2.429 6.342 12.249 1.00 93.50 86 LEU A N 1
ATOM 680 C CA . LEU A 1 86 ? 2.933 6.218 13.620 1.00 93.50 86 LEU A CA 1
ATOM 681 C C . LEU A 1 86 ? 3.087 4.764 14.085 1.00 93.50 86 LEU A C 1
ATOM 683 O O . LEU A 1 86 ? 3.565 4.518 15.192 1.00 93.50 86 LEU A O 1
ATOM 687 N N . SER A 1 87 ? 2.662 3.789 13.279 1.00 92.12 87 SER A N 1
ATOM 688 C CA . SER A 1 87 ? 2.795 2.384 13.646 1.00 92.12 87 SER A CA 1
ATOM 689 C C . SER A 1 87 ? 4.253 1.928 13.581 1.00 92.12 87 SER A C 1
ATOM 691 O O . SER A 1 87 ? 4.951 2.145 12.592 1.00 92.12 87 SER A O 1
ATOM 693 N N . ASN A 1 88 ? 4.680 1.195 14.610 1.00 89.81 88 ASN A N 1
ATOM 694 C CA . ASN A 1 88 ? 5.972 0.505 14.633 1.00 89.81 88 ASN A CA 1
ATOM 695 C C . ASN A 1 88 ? 5.953 -0.826 13.859 1.00 89.81 88 ASN A C 1
ATOM 697 O O . ASN A 1 88 ? 6.960 -1.534 13.826 1.00 89.81 88 ASN A O 1
ATOM 701 N N . ALA A 1 89 ? 4.816 -1.206 13.268 1.00 89.19 89 ALA A N 1
ATOM 702 C CA . ALA A 1 89 ? 4.699 -2.465 12.556 1.00 89.19 89 ALA A CA 1
ATOM 703 C C . ALA A 1 89 ? 5.429 -2.429 11.205 1.00 89.19 89 ALA A C 1
ATOM 705 O O . ALA A 1 89 ? 5.363 -1.467 10.430 1.00 89.19 89 ALA A O 1
ATOM 706 N N . SER A 1 90 ? 6.100 -3.535 10.897 1.00 84.31 90 SER A N 1
ATOM 707 C CA . SER A 1 90 ? 6.904 -3.668 9.681 1.00 84.31 90 SER A CA 1
ATOM 708 C C . SER A 1 90 ? 6.050 -3.920 8.436 1.00 84.31 90 SER A C 1
ATOM 710 O O . SER A 1 90 ? 6.476 -3.628 7.317 1.00 84.31 90 SER A O 1
ATOM 712 N N . ARG A 1 91 ? 4.828 -4.438 8.623 1.00 89.19 91 ARG A N 1
ATOM 713 C CA . ARG A 1 91 ? 3.911 -4.812 7.542 1.00 89.19 91 ARG A CA 1
ATOM 714 C C . ARG A 1 91 ? 2.545 -4.167 7.704 1.00 89.19 91 ARG A C 1
ATOM 716 O O . ARG A 1 91 ? 1.999 -4.098 8.798 1.00 89.19 91 ARG A O 1
ATOM 723 N N . LEU A 1 92 ? 1.933 -3.815 6.578 1.00 93.69 92 LEU A N 1
ATOM 724 C CA . LEU A 1 92 ? 0.596 -3.224 6.542 1.00 93.69 92 LEU A CA 1
ATOM 725 C C . LEU A 1 92 ? -0.487 -4.135 7.150 1.00 93.69 92 LEU A C 1
ATOM 727 O O . LEU A 1 92 ? -1.399 -3.641 7.806 1.00 93.69 92 LEU A O 1
ATOM 731 N N . LEU A 1 93 ? -0.373 -5.459 6.976 1.00 95.62 93 LEU A N 1
ATOM 732 C CA . LEU A 1 93 ? -1.287 -6.418 7.604 1.00 95.62 93 LEU A CA 1
ATOM 733 C C . LEU A 1 93 ? -1.223 -6.346 9.135 1.00 95.62 93 LEU A C 1
ATOM 735 O O . LEU A 1 93 ? -2.270 -6.350 9.773 1.00 95.62 93 LEU A O 1
ATOM 739 N N . GLU A 1 94 ? -0.015 -6.247 9.702 1.00 94.69 94 GLU A N 1
ATOM 740 C CA . GLU A 1 94 ? 0.216 -6.135 11.150 1.00 94.69 94 GLU A CA 1
ATOM 741 C C . GLU A 1 94 ? -0.397 -4.842 11.706 1.00 94.69 94 GLU A C 1
ATOM 743 O O . GLU A 1 94 ? -1.019 -4.872 12.764 1.00 94.69 94 GLU A O 1
ATOM 748 N N . VAL A 1 95 ? -0.303 -3.728 10.965 1.00 95.94 95 VAL A N 1
ATOM 749 C CA . VAL A 1 95 ? -1.013 -2.485 11.314 1.00 95.94 95 VAL A CA 1
ATOM 750 C C . VAL A 1 95 ? -2.522 -2.726 11.316 1.00 95.94 95 VAL A C 1
ATOM 752 O O . VAL A 1 95 ? -3.200 -2.418 12.289 1.00 95.94 95 VAL A O 1
ATOM 755 N N . ALA A 1 96 ? -3.057 -3.299 10.235 1.00 96.69 96 ALA A N 1
ATOM 756 C CA . ALA A 1 96 ? -4.496 -3.417 10.024 1.00 96.69 96 ALA A CA 1
ATOM 757 C C . ALA A 1 96 ? -5.205 -4.264 11.093 1.00 96.69 96 ALA A C 1
ATOM 759 O O . ALA A 1 96 ? -6.317 -3.917 11.487 1.00 96.69 96 ALA A O 1
ATOM 760 N N . VAL A 1 97 ? -4.572 -5.332 11.597 1.00 96.81 97 VAL A N 1
ATOM 761 C CA . VAL A 1 97 ? -5.146 -6.152 12.684 1.00 96.81 97 VAL A CA 1
ATOM 762 C C . VAL A 1 97 ? -5.199 -5.431 14.033 1.00 96.81 97 VAL A C 1
ATOM 764 O O . VAL A 1 97 ? -5.984 -5.825 14.890 1.00 96.81 97 VAL A O 1
ATOM 767 N N . GLN A 1 98 ? -4.400 -4.380 14.228 1.0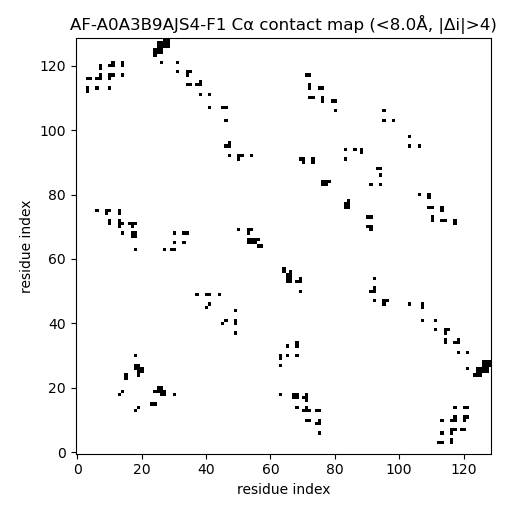0 96.06 98 GLN A N 1
ATOM 768 C CA . GLN A 1 98 ? -4.393 -3.577 15.456 1.00 96.06 98 GLN A CA 1
ATOM 769 C C . GLN A 1 98 ? -5.398 -2.415 15.418 1.00 96.06 98 GLN A C 1
ATOM 771 O O . GLN A 1 98 ? -5.654 -1.794 16.448 1.00 96.06 98 GLN A O 1
ATOM 776 N N . LEU A 1 99 ? -5.964 -2.110 14.247 1.00 96.44 99 LEU A N 1
ATOM 777 C CA . LEU A 1 99 ? -6.917 -1.019 14.063 1.00 96.44 99 LEU A CA 1
ATOM 778 C C . LEU A 1 99 ? -8.334 -1.424 14.480 1.00 96.44 99 LEU A C 1
ATOM 780 O O . LEU A 1 99 ? -8.787 -2.542 14.221 1.00 96.44 99 LEU A O 1
ATOM 784 N N . SER A 1 100 ? -9.076 -0.471 15.040 1.00 97.06 100 SER A N 1
ATOM 785 C CA . SER A 1 100 ? -10.518 -0.598 15.260 1.00 97.06 100 SER A CA 1
ATOM 786 C C . SER A 1 100 ? -11.291 -0.703 13.938 1.00 97.06 100 SER A C 1
ATOM 788 O O . SER A 1 100 ? -10.796 -0.355 12.867 1.00 97.06 100 SER A O 1
ATOM 790 N N . ALA A 1 101 ? -12.555 -1.135 13.987 1.00 95.94 101 ALA A N 1
ATOM 791 C CA . ALA A 1 101 ? -13.372 -1.300 12.780 1.00 95.94 101 ALA A CA 1
ATOM 792 C C . ALA A 1 101 ? -13.560 0.005 11.973 1.00 95.94 101 ALA A C 1
ATOM 794 O O . ALA 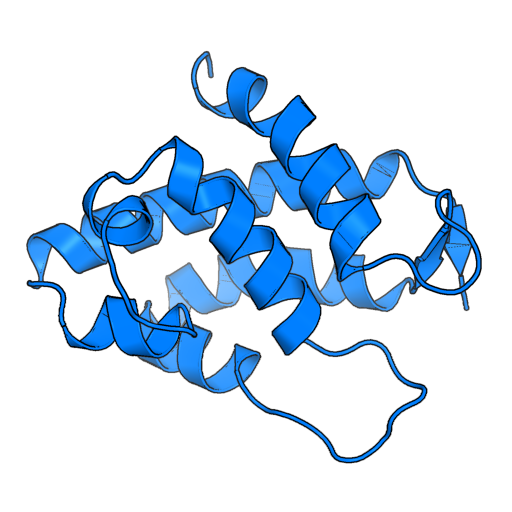A 1 101 ? -13.641 -0.030 10.744 1.00 95.94 101 ALA A O 1
ATOM 795 N N . SER A 1 102 ? -13.637 1.163 12.637 1.00 96.56 102 SER A N 1
ATOM 796 C CA . SER A 1 102 ? -13.732 2.465 11.960 1.00 96.56 102 SER A CA 1
ATOM 797 C C . SER A 1 102 ? -12.412 2.850 11.287 1.00 96.56 102 SER A C 1
ATOM 799 O O . SER A 1 102 ? -12.424 3.315 10.146 1.00 96.56 102 SER A O 1
ATOM 801 N N . GLU A 1 103 ? -11.286 2.604 11.955 1.00 96.88 103 GLU A N 1
ATOM 802 C CA . GLU A 1 103 ? -9.942 2.833 11.422 1.00 96.88 103 GLU A CA 1
ATOM 803 C C . GLU A 1 103 ? -9.629 1.888 10.256 1.00 96.88 103 GLU A C 1
ATOM 805 O O . GLU A 1 103 ? -9.088 2.334 9.249 1.00 96.88 103 GLU A O 1
ATOM 810 N N . GLN A 1 104 ? -10.048 0.620 10.319 1.00 96.94 104 GLN A N 1
ATOM 811 C CA . GLN A 1 104 ? -9.938 -0.319 9.198 1.00 96.94 104 GLN A CA 1
ATOM 812 C C . GLN A 1 104 ? -10.727 0.165 7.976 1.00 96.94 104 GLN A C 1
ATOM 814 O O . GLN A 1 104 ? -10.208 0.145 6.864 1.00 96.94 104 GLN A O 1
ATOM 819 N N . LYS A 1 105 ? -11.950 0.679 8.165 1.00 95.69 105 LYS A N 1
ATOM 820 C CA . LYS A 1 105 ? -12.726 1.278 7.064 1.00 95.69 105 LYS A CA 1
ATOM 821 C C . LYS A 1 105 ? -12.054 2.520 6.481 1.00 95.69 105 LYS A C 1
ATOM 823 O O . LYS A 1 105 ? -12.202 2.783 5.290 1.00 95.69 105 LYS A O 1
ATOM 828 N N . GLN A 1 106 ? -11.368 3.316 7.303 1.00 95.69 106 GLN A N 1
ATOM 829 C CA . GLN A 1 106 ? -10.585 4.449 6.807 1.00 95.69 106 GLN A CA 1
ATOM 830 C C . GLN A 1 106 ? -9.380 3.962 6.003 1.00 95.69 106 GLN A C 1
ATOM 832 O O . GLN A 1 106 ? -9.205 4.392 4.868 1.00 95.69 106 GLN A O 1
ATOM 837 N N . LEU A 1 107 ? -8.635 2.995 6.538 1.00 97.06 107 LEU A N 1
ATOM 838 C CA . LEU A 1 107 ? -7.504 2.379 5.858 1.00 97.06 107 LEU A CA 1
ATOM 839 C C . LEU A 1 107 ? -7.906 1.755 4.514 1.00 97.06 107 LEU A C 1
ATOM 841 O O . LEU A 1 107 ? -7.186 1.898 3.533 1.00 97.06 107 LEU A O 1
ATOM 845 N N . GLU A 1 108 ? -9.073 1.117 4.434 1.00 96.12 108 GLU A N 1
ATOM 846 C CA . GLU A 1 108 ? -9.616 0.583 3.182 1.00 96.12 108 GLU A CA 1
ATOM 847 C C . GLU A 1 108 ? -9.799 1.684 2.121 1.00 96.12 108 GLU A C 1
ATOM 849 O O . GLU A 1 108 ? -9.389 1.520 0.971 1.00 96.12 108 GLU A O 1
ATOM 854 N N . ARG A 1 109 ? -10.353 2.843 2.504 1.00 94.25 109 ARG A N 1
ATOM 855 C CA . ARG A 1 109 ? -10.503 3.997 1.598 1.00 94.25 109 ARG A CA 1
ATOM 856 C C . ARG A 1 109 ? -9.153 4.568 1.169 1.00 94.25 109 ARG A C 1
ATOM 858 O O . ARG A 1 109 ? -8.974 4.890 -0.005 1.00 94.25 109 ARG A O 1
ATOM 865 N N . ASP A 1 110 ? -8.215 4.679 2.103 1.00 95.50 110 ASP A N 1
ATOM 866 C CA . ASP A 1 110 ? -6.881 5.217 1.833 1.00 95.50 110 ASP A CA 1
ATOM 867 C C . ASP A 1 110 ? -6.104 4.297 0.886 1.00 95.50 110 ASP A C 1
ATOM 869 O O . ASP A 1 110 ? -5.506 4.765 -0.081 1.00 95.50 110 ASP A O 1
ATOM 873 N N . LEU A 1 111 ? -6.193 2.980 1.091 1.00 96.31 111 LEU A N 1
ATOM 874 C CA . LEU A 1 111 ? -5.591 1.978 0.213 1.00 96.31 111 LEU A CA 1
ATOM 875 C C . LEU A 1 111 ? -6.222 1.955 -1.174 1.00 96.31 111 LEU A C 1
ATOM 877 O O . LEU A 1 111 ? -5.508 1.766 -2.157 1.00 96.31 111 LEU A O 1
ATOM 881 N N . LEU A 1 112 ? -7.533 2.182 -1.283 1.00 94.31 112 LEU A N 1
ATOM 882 C CA . LEU A 1 112 ? -8.177 2.316 -2.584 1.00 94.31 112 LEU A CA 1
ATOM 883 C C . LEU A 1 112 ? -7.620 3.532 -3.341 1.00 94.31 112 LEU A C 1
ATOM 885 O O . LEU A 1 112 ? -7.216 3.394 -4.496 1.00 94.31 112 LEU A O 1
ATOM 889 N N . ASN A 1 113 ? -7.508 4.690 -2.685 1.00 94.12 113 ASN A N 1
ATOM 890 C CA . ASN A 1 113 ? -6.915 5.890 -3.284 1.00 94.12 113 ASN A CA 1
ATOM 891 C C . ASN A 1 113 ? -5.439 5.682 -3.658 1.00 94.12 113 ASN A C 1
ATOM 893 O O . ASN A 1 113 ? -5.032 6.036 -4.765 1.00 94.12 113 ASN A O 1
ATOM 897 N N . ALA A 1 114 ? -4.655 5.057 -2.776 1.00 95.19 114 ALA A N 1
ATOM 898 C CA . ALA A 1 114 ? -3.264 4.711 -3.044 1.00 95.19 114 ALA A CA 1
ATOM 899 C C . ALA A 1 114 ? -3.138 3.745 -4.231 1.00 95.19 114 ALA A C 1
ATOM 901 O O . ALA A 1 114 ? -2.275 3.940 -5.080 1.00 95.19 114 ALA A O 1
ATOM 902 N N . SER A 1 115 ? -4.031 2.756 -4.352 1.00 95.00 115 SER A N 1
ATOM 903 C CA . SER A 1 115 ? -4.025 1.811 -5.477 1.00 95.00 115 SER A CA 1
ATOM 904 C C . SER A 1 115 ? -4.283 2.489 -6.819 1.00 95.00 115 SER A C 1
ATOM 906 O O . SER A 1 115 ? -3.631 2.166 -7.811 1.00 95.00 115 SER A O 1
ATOM 908 N N . ILE A 1 116 ? -5.170 3.488 -6.846 1.00 93.88 116 ILE A N 1
ATOM 909 C CA . ILE A 1 116 ? -5.424 4.299 -8.037 1.00 93.88 116 ILE A CA 1
ATOM 910 C C . ILE A 1 116 ? -4.185 5.135 -8.372 1.00 93.88 116 ILE A C 1
ATOM 912 O O . ILE A 1 116 ? -3.762 5.151 -9.527 1.00 93.88 116 ILE A O 1
ATOM 916 N N . ALA A 1 117 ? -3.580 5.793 -7.379 1.00 95.25 117 ALA A N 1
ATOM 917 C CA . ALA A 1 117 ? -2.374 6.597 -7.575 1.00 95.25 117 ALA A CA 1
ATOM 918 C C . ALA A 1 117 ? -1.197 5.753 -8.091 1.00 95.25 117 ALA A C 1
ATOM 920 O O . ALA A 1 117 ? -0.572 6.129 -9.078 1.00 95.25 117 ALA A O 1
ATOM 921 N N . VAL A 1 118 ? -0.950 4.581 -7.499 1.00 96.12 118 VAL A N 1
ATOM 922 C CA . VAL A 1 118 ? 0.085 3.633 -7.945 1.00 96.12 118 VAL A CA 1
ATOM 923 C C . VAL A 1 118 ? -0.195 3.139 -9.362 1.00 96.12 118 VAL A C 1
ATOM 925 O O . VAL A 1 118 ? 0.712 3.124 -10.188 1.00 96.12 118 VAL A O 1
ATOM 928 N N . LYS A 1 119 ? -1.448 2.809 -9.696 1.00 94.06 119 LYS A N 1
ATOM 929 C CA . LYS A 1 119 ? -1.810 2.410 -11.063 1.00 94.06 119 LYS A CA 1
ATOM 930 C C . LYS A 1 119 ? -1.560 3.523 -12.085 1.00 94.06 119 LYS A C 1
ATOM 932 O O . LYS A 1 119 ? -1.133 3.247 -13.202 1.00 94.06 119 LYS A O 1
ATOM 937 N N . LEU A 1 120 ? -1.826 4.777 -11.724 1.00 94.31 120 LEU A N 1
ATOM 938 C CA . LEU A 1 120 ? -1.503 5.923 -12.577 1.00 94.31 120 LEU A CA 1
ATOM 939 C C . LEU A 1 120 ? 0.012 6.132 -12.685 1.00 94.31 120 LEU A C 1
ATOM 941 O O . LEU A 1 120 ? 0.501 6.384 -13.783 1.00 94.31 120 LEU A O 1
ATOM 945 N N . ALA A 1 121 ? 0.749 5.978 -11.583 1.00 95.38 121 ALA A N 1
ATOM 946 C CA . ALA A 1 121 ? 2.202 6.100 -11.543 1.00 95.38 121 ALA A CA 1
ATOM 947 C C . ALA A 1 121 ? 2.891 5.059 -12.437 1.00 95.38 121 ALA A C 1
ATOM 949 O O . ALA A 1 121 ? 3.753 5.438 -13.225 1.00 95.38 121 ALA A O 1
ATOM 950 N N . LEU A 1 122 ? 2.446 3.795 -12.406 1.00 95.25 122 LEU A N 1
ATOM 951 C CA . LEU A 1 122 ? 2.969 2.699 -13.238 1.00 95.25 122 LEU A CA 1
ATOM 952 C C . LEU A 1 122 ? 2.996 3.026 -14.742 1.00 95.25 122 LEU A C 1
ATOM 954 O O . LEU A 1 122 ? 3.866 2.536 -15.451 1.00 95.25 122 LEU A O 1
ATOM 958 N N . ARG A 1 123 ? 2.098 3.892 -15.233 1.00 93.62 123 ARG A N 1
ATOM 959 C CA . ARG A 1 123 ? 2.061 4.312 -16.648 1.00 93.62 123 ARG A CA 1
ATOM 960 C C . ARG A 1 123 ? 3.270 5.145 -17.087 1.00 93.62 123 ARG A C 1
ATOM 962 O O . ARG A 1 123 ? 3.415 5.386 -18.279 1.00 93.62 123 ARG A O 1
ATOM 969 N N . ASN A 1 124 ? 4.092 5.610 -16.147 1.00 94.19 124 ASN A N 1
ATOM 970 C CA . ASN A 1 124 ? 5.284 6.419 -16.415 1.00 94.19 124 ASN A CA 1
ATOM 971 C C . ASN A 1 124 ? 6.564 5.580 -16.531 1.00 94.19 124 ASN A C 1
ATOM 973 O O . ASN A 1 124 ? 7.643 6.149 -16.652 1.00 94.19 124 ASN A O 1
ATOM 977 N N . PHE A 1 125 ? 6.456 4.253 -16.476 1.00 94.62 125 PHE A N 1
ATOM 978 C CA . PHE A 1 125 ? 7.596 3.344 -16.510 1.00 94.62 125 PHE A CA 1
ATOM 979 C C . PHE A 1 125 ? 7.495 2.389 -17.704 1.00 94.62 125 PHE A C 1
ATOM 981 O O . PHE A 1 125 ? 6.401 1.985 -18.108 1.00 94.62 125 PHE A O 1
ATOM 988 N N . GLU A 1 126 ? 8.643 2.001 -18.253 1.00 93.69 126 GLU A N 1
ATOM 989 C CA . GLU A 1 126 ? 8.731 1.024 -19.335 1.00 93.69 126 GLU A CA 1
ATOM 990 C C . GLU A 1 126 ? 8.333 -0.379 -18.843 1.00 93.69 126 GLU A C 1
ATOM 992 O O . GLU A 1 126 ? 8.824 -0.843 -17.809 1.00 93.69 126 GLU A O 1
ATOM 997 N N . PRO A 1 127 ? 7.462 -1.097 -19.566 1.00 89.75 127 PRO A N 1
ATOM 998 C CA . PRO A 1 127 ? 7.066 -2.439 -19.172 1.00 89.75 127 PRO A CA 1
ATOM 999 C C . PRO A 1 127 ? 8.148 -3.475 -19.528 1.00 89.75 127 PRO A C 1
ATOM 1001 O O . PRO A 1 127 ? 8.521 -3.605 -20.693 1.00 89.75 127 PRO A O 1
ATOM 1004 N N . LEU A 1 128 ? 8.597 -4.258 -18.543 1.00 88.25 128 LEU A N 1
ATOM 1005 C CA . LEU A 1 128 ? 9.480 -5.420 -18.719 1.00 88.25 128 LEU A CA 1
ATOM 1006 C C . LEU A 1 128 ? 8.663 -6.714 -18.826 1.00 88.25 128 LEU A C 1
ATOM 1008 O O . LEU A 1 128 ? 7.657 -6.869 -18.126 1.00 88.25 128 LEU A O 1
ATOM 1012 N N . ASP A 1 129 ? 9.116 -7.614 -19.697 1.00 77.12 129 ASP A N 1
ATOM 1013 C CA . ASP A 1 129 ? 8.634 -8.998 -19.821 1.00 77.12 129 ASP A CA 1
ATOM 1014 C C . ASP A 1 129 ? 9.332 -9.954 -18.840 1.00 77.12 129 ASP A C 1
ATOM 1016 O O . ASP A 1 129 ? 10.510 -9.700 -18.486 1.00 77.12 129 ASP A O 1
#

pLDDT: mean 90.76, std 9.23, range [46.84, 97.62]

Mean predicted aligned error: 4.02 Å

Radius of gyration: 13.8 Å; Cα contacts (8 Å, |Δi|>4): 155; chains: 1; bounding box: 33×36×35 Å

Secondary structure (DSSP, 8-state):
-HHHHHHHHHHHHHHHHHHB-S-TTEEETHHHHHHHHHHHHHHHH-HHHHHHHHT---S-TTS--HHHHHHHHHHHHHTT-HHHHS---SSHHHHHHHS-HHHHHHHHHHHHHHHHHHHHHHTTSEEE-

Nearest PDB structures (foldseek):
  2zop-assembly1_A  TM=7.770E-01  e=2.680E-03  Thermus thermophilus HB8
  8s9x-assembly1_A  TM=3.624E-01  e=8.478E+00  Synechocystis sp. PCC 6803
  3p9t-assembly1_B  TM=2.495E-01  e=6.913E+00  Stenotrophomonas maltophilia
  4ks9-assembly1_B  TM=2.570E-01  e=6.913E+00  Cupriavidus metallidurans CH34

Solvent-accessible surface area (backbone atoms only — not comparable to full-atom values): 7106 Å² total; per-residue (Å²): 110,81,68,52,66,67,36,35,65,49,17,40,52,26,40,41,72,45,55,24,70,99,43,70,59,30,31,52,53,64,55,57,58,51,40,61,48,46,51,52,39,38,72,75,64,31,60,69,59,36,40,54,66,32,59,52,78,74,85,63,84,87,59,93,52,54,36,32,57,49,49,24,41,45,58,39,31,36,79,79,32,65,72,64,50,73,44,88,57,93,43,67,55,63,47,50,76,72,44,52,76,68,53,40,55,49,50,48,54,43,49,43,51,28,36,52,21,35,52,59,31,55,72,78,39,46,74,39,135

Sequence (129 aa):
MKQLEKLIGPALEAVEKHLTKERKDAVAKEYDGYAASFGAALRTSGLLPTLAFYSDYHKEKNKPRRNHLLQALYEVVKLTNEKVALSNASRLLEVAVQLSASEQKQLERDLLNASIAVKLALRNFEPLD